Protein AF-A0A1Y1QJW7-F1 (afdb_monomer_lite)

pLDDT: mean 72.45, std 17.14, range [37.28, 88.56]

Structure (mmCIF, N/CA/C/O backbone):
data_AF-A0A1Y1QJW7-F1
#
_entry.id   AF-A0A1Y1QJW7-F1
#
loop_
_atom_site.group_PDB
_atom_site.id
_atom_site.type_symbol
_atom_site.label_atom_id
_atom_site.label_alt_id
_atom_site.label_comp_id
_atom_site.label_asym_id
_atom_site.label_entity_id
_atom_site.label_seq_id
_atom_site.pdbx_PDB_ins_code
_atom_site.Cartn_x
_atom_site.Cartn_y
_atom_site.Cartn_z
_atom_site.occupancy
_atom_site.B_iso_or_equiv
_atom_site.auth_seq_id
_atom_site.auth_comp_id
_atom_site.auth_asym_id
_atom_site.auth_atom_id
_atom_site.pdbx_PDB_model_num
ATOM 1 N N . MET A 1 1 ? -25.653 -17.059 -14.632 1.00 40.97 1 MET A N 1
ATOM 2 C CA . MET A 1 1 ? -24.903 -16.593 -13.447 1.00 40.97 1 MET A CA 1
ATOM 3 C C . MET A 1 1 ? -23.888 -15.563 -13.914 1.00 40.97 1 MET A C 1
ATOM 5 O O . MET A 1 1 ? -22.966 -15.925 -14.631 1.00 40.97 1 MET A O 1
ATOM 9 N N . LYS A 1 2 ? -24.118 -14.274 -13.642 1.00 43.44 2 LYS A N 1
ATOM 10 C CA . LYS A 1 2 ? -23.166 -13.220 -14.014 1.00 43.44 2 LYS A CA 1
ATOM 11 C C . LYS A 1 2 ? -22.013 -13.284 -13.015 1.00 43.44 2 LYS A C 1
ATOM 13 O O . LYS A 1 2 ? -22.228 -13.046 -11.832 1.00 43.44 2 LYS A O 1
ATOM 18 N N . LEU A 1 3 ? -20.827 -13.669 -13.483 1.00 44.03 3 LEU A N 1
ATOM 19 C CA . LEU A 1 3 ? -19.584 -13.446 -12.752 1.00 44.03 3 LEU A CA 1
ATOM 20 C C . LEU A 1 3 ? -19.509 -11.944 -12.482 1.00 44.03 3 LEU A C 1
ATOM 22 O O . LEU A 1 3 ? -19.367 -11.159 -13.421 1.00 44.03 3 LEU A O 1
ATOM 26 N N . ASN A 1 4 ? -19.668 -11.546 -11.221 1.00 41.53 4 ASN A N 1
ATOM 27 C CA . ASN A 1 4 ? -19.348 -10.197 -10.786 1.00 41.53 4 ASN A CA 1
ATOM 28 C C . ASN A 1 4 ? -17.854 -10.015 -11.046 1.00 41.53 4 ASN A C 1
ATOM 30 O O . ASN A 1 4 ? -17.021 -10.441 -10.249 1.00 41.53 4 ASN A O 1
ATOM 34 N N . LYS A 1 5 ? -17.519 -9.450 -12.210 1.00 37.28 5 LYS A N 1
ATOM 35 C CA . LYS A 1 5 ? -16.195 -8.903 -12.467 1.00 37.28 5 LYS A CA 1
ATOM 36 C C . LYS A 1 5 ? -15.944 -7.904 -11.344 1.00 37.28 5 LYS A C 1
ATOM 38 O O . LYS A 1 5 ? -16.597 -6.863 -11.292 1.00 37.28 5 LYS A O 1
ATOM 43 N N . LEU A 1 6 ? -15.053 -8.268 -10.424 1.00 44.16 6 LEU A N 1
ATOM 44 C CA . LEU A 1 6 ? -14.407 -7.316 -9.528 1.00 44.16 6 LEU A CA 1
ATOM 45 C C . LEU A 1 6 ? -13.996 -6.113 -10.389 1.00 44.16 6 LEU A C 1
ATOM 47 O O . LEU A 1 6 ? -13.433 -6.345 -11.464 1.00 44.16 6 LEU A O 1
ATOM 51 N N . PRO A 1 7 ? -14.334 -4.871 -10.003 1.00 46.56 7 PRO A N 1
ATOM 52 C CA . PRO A 1 7 ? -13.989 -3.712 -10.806 1.00 46.56 7 PRO A CA 1
ATOM 53 C C . PRO A 1 7 ? -12.484 -3.725 -11.087 1.00 46.56 7 PRO A C 1
ATOM 55 O O . PRO A 1 7 ? -11.647 -3.751 -10.186 1.00 46.56 7 PRO A O 1
ATOM 58 N N . GLU A 1 8 ? -12.182 -3.807 -12.379 1.00 52.44 8 GLU A N 1
ATOM 59 C CA . GLU A 1 8 ? -10.850 -3.871 -12.953 1.00 52.44 8 GLU A CA 1
ATOM 60 C C . GLU A 1 8 ? -10.063 -2.616 -12.513 1.00 52.44 8 GLU A C 1
ATOM 62 O O . GLU A 1 8 ? -10.526 -1.492 -12.696 1.00 52.44 8 GLU A O 1
ATOM 67 N N . ASN A 1 9 ? -8.862 -2.821 -11.957 1.00 54.81 9 ASN A N 1
ATOM 68 C CA . ASN A 1 9 ? -7.869 -1.807 -11.561 1.00 54.81 9 ASN A CA 1
ATOM 69 C C . ASN A 1 9 ? -8.135 -1.020 -10.265 1.00 54.81 9 ASN A C 1
ATOM 71 O O . ASN A 1 9 ? -8.335 0.195 -10.286 1.00 54.81 9 ASN A O 1
ATOM 75 N N . HIS A 1 10 ? -7.964 -1.663 -9.107 1.00 57.72 10 HIS A N 1
ATOM 76 C CA . HIS A 1 10 ? -7.631 -0.902 -7.901 1.00 57.72 10 HIS A CA 1
ATOM 77 C C . HIS A 1 10 ? -6.217 -0.314 -8.039 1.00 57.72 10 HIS A C 1
ATOM 79 O O . HIS A 1 10 ? -5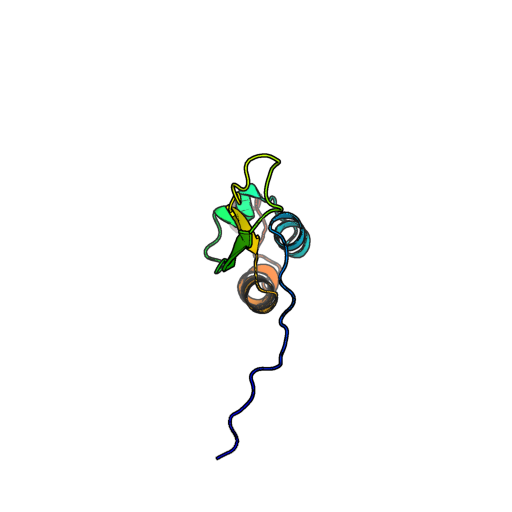.266 -1.059 -8.304 1.00 57.72 10 HIS A O 1
ATOM 85 N N . PRO A 1 11 ? -6.039 1.011 -7.893 1.00 74.50 11 PRO A N 1
ATOM 86 C CA . PRO A 1 11 ? -4.732 1.625 -8.057 1.00 74.50 11 PRO A CA 1
ATOM 87 C C . PRO A 1 11 ? -3.774 1.121 -6.972 1.00 74.50 11 PRO A C 1
ATOM 89 O O . PRO A 1 11 ? -4.060 1.155 -5.773 1.00 74.50 11 PRO A O 1
ATOM 92 N N . LEU A 1 12 ? -2.618 0.635 -7.425 1.00 82.88 12 LEU A N 1
ATOM 93 C CA . LEU A 1 12 ? -1.551 0.127 -6.573 1.00 82.88 12 LEU A CA 1
ATOM 94 C C . LEU A 1 12 ? -0.615 1.260 -6.153 1.00 82.88 12 LEU A C 1
ATOM 96 O O . LEU A 1 12 ? 0.222 1.749 -6.925 1.00 82.88 12 LEU A O 1
ATOM 100 N N . TYR A 1 13 ? -0.698 1.637 -4.886 1.00 84.94 13 TYR A N 1
ATOM 101 C CA . TYR A 1 13 ? 0.160 2.643 -4.288 1.00 84.94 13 TYR A CA 1
ATOM 102 C C . TYR A 1 13 ? 1.552 2.071 -4.048 1.00 84.94 13 TYR A C 1
ATOM 104 O O . TYR A 1 13 ? 1.725 0.949 -3.574 1.00 84.94 13 TYR A O 1
ATOM 112 N N . SER A 1 14 ? 2.582 2.844 -4.391 1.00 87.88 14 SER A N 1
ATOM 113 C CA . SER A 1 14 ? 3.921 2.562 -3.875 1.00 87.88 14 SER A CA 1
ATOM 114 C C . SER A 1 14 ? 3.933 2.766 -2.365 1.00 87.88 14 SER A C 1
ATOM 116 O O . SER A 1 14 ? 3.138 3.539 -1.838 1.00 87.88 14 SER A O 1
ATOM 118 N N . GLU A 1 15 ? 4.875 2.138 -1.672 1.00 88.12 15 GLU A N 1
ATOM 119 C CA . GLU A 1 15 ? 5.048 2.304 -0.225 1.00 88.12 15 GLU A CA 1
ATOM 120 C C . GLU A 1 15 ? 5.092 3.778 0.215 1.00 88.12 15 GLU A C 1
ATOM 122 O O . GLU A 1 15 ? 4.429 4.182 1.165 1.00 88.12 15 GLU A O 1
ATOM 127 N N . ARG A 1 16 ? 5.795 4.627 -0.543 1.00 87.69 16 ARG A N 1
ATOM 128 C CA . ARG A 1 16 ? 5.857 6.070 -0.273 1.00 87.69 16 ARG A CA 1
ATOM 129 C C . ARG A 1 16 ? 4.517 6.775 -0.492 1.00 87.69 16 ARG A C 1
ATOM 131 O O . ARG A 1 16 ? 4.198 7.706 0.241 1.00 87.69 16 ARG A O 1
ATOM 138 N N . ALA A 1 17 ? 3.764 6.380 -1.515 1.00 87.50 17 ALA A N 1
ATOM 139 C CA . ALA A 1 17 ? 2.466 6.974 -1.808 1.00 87.50 17 ALA A CA 1
ATOM 140 C C . ALA A 1 17 ? 1.408 6.531 -0.784 1.00 87.50 17 ALA A C 1
ATOM 142 O O . ALA A 1 17 ? 0.641 7.365 -0.323 1.00 87.50 17 ALA A O 1
ATOM 143 N N . ALA A 1 18 ? 1.434 5.262 -0.370 1.00 87.88 18 ALA A N 1
ATOM 144 C CA . ALA A 1 18 ? 0.588 4.713 0.686 1.00 87.88 18 ALA A CA 1
ATOM 145 C C . ALA A 1 18 ? 0.845 5.393 2.040 1.00 87.88 18 ALA A C 1
ATOM 147 O O . ALA A 1 18 ? -0.092 5.811 2.712 1.00 87.88 18 ALA A O 1
ATOM 148 N N . ALA A 1 19 ? 2.116 5.595 2.399 1.00 87.88 19 ALA A N 1
ATOM 149 C CA . ALA A 1 19 ? 2.485 6.283 3.634 1.00 87.88 19 ALA A CA 1
ATOM 150 C C . ALA A 1 19 ? 1.991 7.739 3.635 1.00 87.88 19 ALA A C 1
ATOM 152 O O . ALA A 1 19 ? 1.380 8.188 4.600 1.00 87.88 19 ALA A O 1
ATOM 153 N N . ARG A 1 20 ? 2.165 8.454 2.512 1.00 87.94 20 ARG A N 1
ATOM 154 C CA . ARG A 1 20 ? 1.614 9.808 2.331 1.00 87.94 20 ARG A CA 1
ATOM 155 C C . ARG A 1 20 ? 0.091 9.839 2.395 1.00 87.94 20 ARG A C 1
ATOM 157 O O . ARG A 1 20 ? -0.454 10.773 2.964 1.00 87.94 20 ARG A O 1
ATOM 164 N N . TYR A 1 21 ? -0.574 8.842 1.817 1.00 86.12 21 TYR A N 1
ATOM 165 C CA . TYR A 1 21 ? -2.030 8.741 1.818 1.00 86.12 21 TYR A CA 1
ATOM 166 C C . TYR A 1 21 ? -2.600 8.599 3.235 1.00 86.12 21 TYR A C 1
ATOM 168 O O . TYR A 1 21 ? -3.602 9.228 3.562 1.00 86.12 21 TYR A O 1
ATOM 176 N N . LEU A 1 22 ? -1.924 7.821 4.083 1.00 84.19 22 LEU A N 1
ATOM 177 C CA . LEU A 1 22 ? -2.279 7.649 5.492 1.00 84.19 22 LEU A CA 1
ATOM 178 C C . LEU A 1 22 ? -1.711 8.744 6.411 1.00 84.19 22 LEU A C 1
ATOM 180 O O . LEU A 1 22 ? -2.036 8.765 7.590 1.00 84.19 22 LEU A O 1
ATOM 184 N N . GLY A 1 23 ? -0.868 9.648 5.901 1.00 85.88 23 GLY A N 1
ATOM 185 C CA . GLY A 1 23 ? -0.225 10.690 6.709 1.00 85.88 23 GLY A CA 1
ATOM 186 C C . GLY A 1 23 ? 0.850 10.171 7.674 1.00 85.88 23 GLY A C 1
ATOM 187 O O . GLY A 1 23 ? 1.158 10.836 8.657 1.00 85.88 23 GLY A O 1
ATOM 188 N N . ILE A 1 24 ? 1.435 9.000 7.406 1.00 86.19 24 ILE A N 1
ATOM 189 C CA . ILE A 1 24 ? 2.414 8.333 8.279 1.00 86.19 24 ILE A CA 1
ATOM 190 C C . ILE A 1 24 ? 3.786 8.194 7.608 1.00 86.19 24 ILE A C 1
ATOM 192 O O . ILE A 1 24 ? 3.956 8.417 6.407 1.00 86.19 24 ILE A O 1
ATOM 196 N N . SER A 1 25 ? 4.793 7.783 8.384 1.00 88.44 25 SER A N 1
ATOM 197 C CA . SER A 1 25 ? 6.103 7.427 7.834 1.00 88.44 25 SER A CA 1
ATOM 198 C C . SER A 1 25 ? 6.062 6.066 7.124 1.00 88.44 25 SER A C 1
ATOM 200 O O . SER A 1 25 ? 5.273 5.187 7.471 1.00 88.44 25 SER A O 1
ATOM 202 N N . THR A 1 26 ? 6.956 5.841 6.157 1.00 87.88 26 THR A N 1
ATOM 203 C CA . THR A 1 26 ? 7.078 4.526 5.498 1.00 87.88 26 THR A CA 1
ATOM 204 C C . THR A 1 26 ? 7.520 3.425 6.457 1.00 87.88 26 THR A C 1
ATOM 206 O O . THR A 1 26 ? 7.211 2.264 6.222 1.00 87.88 26 THR A O 1
ATOM 209 N N . ARG A 1 27 ? 8.237 3.769 7.536 1.00 88.50 27 ARG A N 1
ATOM 210 C CA . ARG A 1 27 ? 8.596 2.818 8.593 1.00 88.50 27 ARG A CA 1
ATOM 211 C C . ARG A 1 27 ? 7.349 2.367 9.346 1.00 88.50 27 ARG A C 1
ATOM 213 O O . ARG A 1 27 ? 7.108 1.172 9.427 1.00 88.50 27 ARG A O 1
ATOM 220 N N . THR A 1 28 ? 6.534 3.322 9.788 1.00 85.25 28 THR A N 1
ATOM 221 C CA . THR A 1 28 ? 5.252 3.051 10.449 1.00 85.25 28 THR A CA 1
ATOM 222 C C . THR A 1 28 ? 4.351 2.212 9.548 1.00 85.25 28 THR A C 1
ATOM 224 O O . THR A 1 28 ? 3.825 1.208 9.996 1.00 85.25 28 THR A O 1
ATOM 227 N N . LEU A 1 29 ? 4.250 2.542 8.254 1.00 86.25 29 LEU A N 1
ATOM 228 C CA . LEU A 1 29 ? 3.451 1.772 7.295 1.00 86.25 29 LEU A CA 1
ATOM 229 C C . LEU A 1 29 ? 3.835 0.281 7.244 1.00 86.25 29 LEU A C 1
ATOM 231 O O . LEU A 1 29 ? 2.954 -0.559 7.109 1.00 86.25 29 LEU A O 1
ATOM 235 N N . ARG A 1 30 ? 5.127 -0.054 7.360 1.00 86.12 30 ARG A N 1
ATOM 236 C CA . ARG A 1 30 ? 5.608 -1.450 7.353 1.00 86.12 30 ARG A CA 1
ATOM 237 C C . ARG A 1 30 ? 5.251 -2.227 8.613 1.00 86.12 30 ARG A C 1
ATOM 239 O O . ARG A 1 30 ? 5.242 -3.453 8.568 1.00 86.12 30 ARG A O 1
ATOM 246 N N . GLU A 1 31 ? 5.037 -1.522 9.715 1.00 87.19 31 GLU A N 1
ATOM 247 C CA . GLU A 1 31 ? 4.660 -2.100 11.004 1.00 87.19 31 GLU A CA 1
ATOM 248 C C . GLU A 1 31 ? 3.139 -2.319 11.092 1.00 87.19 31 GLU A C 1
ATOM 250 O O . GLU A 1 31 ? 2.678 -3.081 11.938 1.00 87.19 31 GLU A O 1
ATOM 255 N N . LEU A 1 32 ? 2.356 -1.696 10.201 1.00 84.62 32 LEU A N 1
ATOM 256 C CA . LEU A 1 32 ? 0.906 -1.853 10.173 1.00 84.62 32 LEU A CA 1
ATOM 257 C C . LEU A 1 32 ? 0.482 -3.194 9.554 1.00 84.62 32 LEU A C 1
ATOM 259 O O . LEU A 1 32 ? 1.082 -3.640 8.571 1.00 84.62 32 LEU A O 1
ATOM 263 N N . PRO A 1 33 ? -0.616 -3.800 10.044 1.00 85.62 33 PRO A N 1
ATOM 264 C CA . PRO A 1 33 ? -1.173 -5.038 9.502 1.00 85.62 33 PRO A CA 1
ATOM 265 C C . PRO A 1 33 ? -1.962 -4.798 8.197 1.00 85.62 33 PRO A C 1
ATOM 267 O O . PRO A 1 33 ? -3.055 -5.325 8.014 1.00 85.62 33 PRO A O 1
ATOM 270 N N . ILE A 1 34 ? -1.429 -3.984 7.280 1.00 85.44 34 ILE A N 1
ATOM 271 C CA . ILE A 1 34 ? -2.055 -3.691 5.985 1.00 85.44 34 ILE A CA 1
ATOM 272 C C . ILE A 1 34 ? -1.539 -4.700 4.951 1.00 85.44 34 ILE A C 1
ATOM 274 O O . ILE A 1 34 ? -0.321 -4.803 4.760 1.00 85.44 34 ILE A O 1
ATOM 278 N N . PRO A 1 35 ? -2.425 -5.422 4.238 1.00 86.50 35 PRO A N 1
ATOM 279 C CA . PRO A 1 35 ? -2.006 -6.346 3.195 1.00 86.50 35 PRO A CA 1
ATOM 280 C C . PRO A 1 35 ? -1.167 -5.650 2.119 1.00 86.50 35 PRO A C 1
ATOM 282 O O . PRO A 1 35 ? -1.547 -4.611 1.567 1.00 86.50 35 PRO A O 1
ATOM 285 N N . ARG A 1 36 ? -0.018 -6.255 1.806 1.00 86.25 36 ARG A N 1
ATOM 286 C CA . ARG A 1 36 ? 0.926 -5.767 0.799 1.00 86.25 36 ARG A CA 1
ATOM 287 C C . ARG A 1 36 ? 1.035 -6.748 -0.359 1.00 86.25 36 ARG A C 1
ATOM 289 O O . ARG A 1 36 ? 1.103 -7.957 -0.163 1.00 86.25 36 ARG A O 1
ATOM 296 N N . VAL A 1 37 ? 1.099 -6.206 -1.564 1.00 85.12 37 VAL A N 1
ATOM 297 C CA . VAL A 1 37 ? 1.258 -6.951 -2.809 1.00 85.12 37 VAL A CA 1
ATOM 298 C C . VAL A 1 37 ? 2.718 -6.863 -3.234 1.00 85.12 37 VAL A C 1
ATOM 300 O O . VAL A 1 37 ? 3.242 -5.775 -3.480 1.00 85.12 37 VAL A O 1
ATOM 303 N N . GLU A 1 38 ? 3.388 -8.007 -3.325 1.00 83.88 38 GLU A N 1
ATOM 304 C CA . GLU A 1 38 ? 4.743 -8.088 -3.864 1.00 83.88 38 GLU A CA 1
ATOM 305 C C . GLU A 1 38 ? 4.687 -8.358 -5.367 1.00 83.88 38 GLU A C 1
ATOM 307 O O . GLU A 1 38 ? 4.254 -9.414 -5.821 1.00 83.88 38 GLU A O 1
ATOM 312 N N . 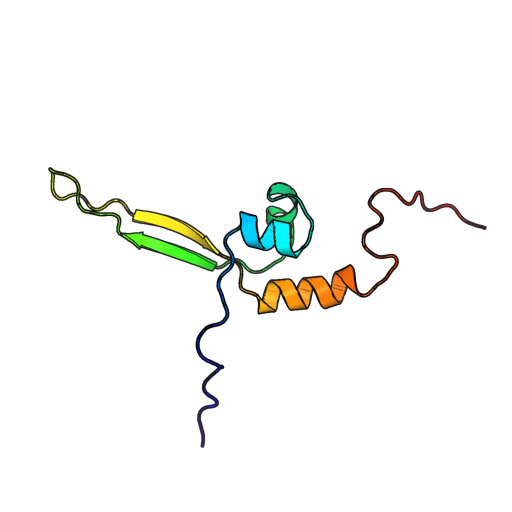LEU A 1 39 ? 5.141 -7.387 -6.153 1.00 80.75 39 LEU A N 1
ATOM 313 C CA . LEU A 1 39 ? 5.257 -7.501 -7.598 1.00 80.75 39 LEU A CA 1
ATOM 314 C C . LEU A 1 39 ? 6.701 -7.810 -7.978 1.00 80.75 39 LEU A C 1
ATOM 316 O O . LEU A 1 39 ? 7.630 -7.086 -7.615 1.00 80.75 39 LEU A O 1
ATOM 320 N N . LEU A 1 40 ? 6.881 -8.862 -8.766 1.00 81.75 40 LEU A N 1
ATOM 321 C CA . LEU A 1 40 ? 8.140 -9.175 -9.427 1.00 81.75 40 LEU A CA 1
ATOM 322 C C . LEU A 1 40 ? 8.097 -8.609 -10.841 1.00 81.75 40 LEU A C 1
ATOM 324 O O . LEU A 1 40 ? 7.187 -8.914 -11.608 1.00 81.75 40 LEU A O 1
ATOM 328 N N . ARG A 1 41 ? 9.085 -7.786 -11.187 1.00 77.12 41 ARG A N 1
ATOM 329 C CA . ARG A 1 41 ? 9.275 -7.306 -12.554 1.00 77.12 41 ARG A CA 1
ATOM 330 C C . ARG A 1 41 ? 10.637 -7.740 -13.057 1.00 77.12 41 ARG A C 1
ATOM 332 O O . ARG A 1 41 ? 11.649 -7.500 -12.395 1.00 77.12 41 ARG A O 1
ATOM 339 N N . ASP A 1 42 ? 10.642 -8.328 -14.240 1.00 80.69 42 ASP A N 1
ATOM 340 C CA . ASP A 1 42 ? 11.862 -8.593 -14.981 1.00 80.69 42 ASP A CA 1
ATOM 341 C C . ASP A 1 42 ? 12.452 -7.262 -15.468 1.00 80.69 42 ASP A C 1
ATOM 343 O O . ASP A 1 42 ? 11.767 -6.429 -16.071 1.00 80.69 42 ASP A O 1
ATOM 347 N N . ASP A 1 43 ? 13.711 -7.019 -15.117 1.00 76.81 43 ASP A N 1
ATOM 348 C CA . ASP A 1 43 ? 14.477 -5.878 -15.602 1.00 76.81 43 ASP A CA 1
ATOM 349 C C . ASP A 1 43 ? 14.956 -6.142 -17.037 1.00 76.81 43 ASP A C 1
ATOM 351 O O . ASP A 1 43 ? 14.869 -7.261 -17.549 1.00 76.81 43 ASP A O 1
ATOM 355 N N . LYS A 1 44 ? 15.486 -5.116 -17.705 1.00 75.56 44 LYS A N 1
ATOM 356 C CA . LYS A 1 44 ? 16.059 -5.321 -19.041 1.00 75.56 44 LYS A CA 1
ATOM 357 C C . LYS A 1 44 ? 17.250 -6.291 -18.960 1.00 75.56 44 LYS A C 1
ATOM 359 O O . LYS A 1 44 ? 18.034 -6.191 -18.009 1.00 75.56 44 LYS A O 1
ATOM 364 N N . PRO A 1 45 ? 17.411 -7.203 -19.938 1.00 80.12 45 PRO A N 1
ATOM 365 C CA . PRO A 1 45 ? 18.586 -8.059 -19.994 1.00 80.12 45 PRO A CA 1
ATOM 366 C C . PRO A 1 45 ? 19.845 -7.190 -20.067 1.00 80.12 45 PRO A C 1
ATOM 368 O O . PRO A 1 45 ? 19.890 -6.196 -20.797 1.00 80.12 45 PRO A O 1
ATOM 371 N N . ASN A 1 46 ? 20.856 -7.536 -19.272 1.00 78.31 46 ASN A N 1
ATOM 372 C CA . ASN A 1 46 ?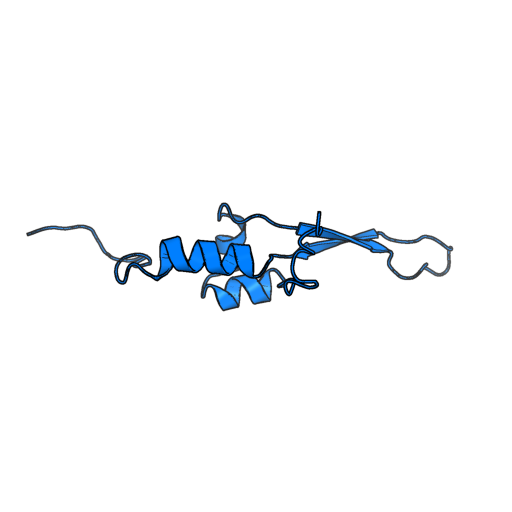 22.160 -6.886 -19.362 1.00 78.31 46 ASN A CA 1
ATOM 373 C C . ASN A 1 46 ? 22.910 -7.351 -20.631 1.00 78.31 46 ASN A C 1
ATOM 375 O O . ASN A 1 46 ? 22.449 -8.235 -21.350 1.00 78.31 46 ASN A O 1
ATOM 379 N N . ALA A 1 47 ? 24.101 -6.802 -20.889 1.00 77.56 47 ALA A N 1
ATOM 380 C CA . ALA A 1 47 ? 24.927 -7.171 -22.049 1.00 77.56 47 ALA A CA 1
ATOM 381 C C . ALA A 1 47 ? 25.326 -8.666 -22.108 1.00 77.56 47 ALA A C 1
ATOM 383 O O . ALA A 1 47 ? 25.793 -9.135 -23.137 1.00 77.56 47 ALA A O 1
ATOM 384 N N . GLN A 1 48 ? 25.135 -9.413 -21.015 1.00 80.25 48 GLN A N 1
ATOM 385 C CA . GLN A 1 48 ? 25.415 -10.849 -20.890 1.00 80.25 48 GLN A CA 1
ATOM 386 C C . GLN A 1 48 ? 24.139 -11.707 -21.005 1.00 80.25 48 GLN A C 1
ATOM 388 O O . GLN A 1 48 ? 24.192 -12.911 -20.786 1.00 80.25 48 GLN A O 1
ATOM 393 N N . GLY A 1 49 ? 22.980 -11.105 -21.304 1.00 78.56 49 GLY A N 1
ATOM 394 C CA . GLY A 1 49 ? 21.700 -11.809 -21.437 1.00 78.56 49 GLY A CA 1
ATOM 395 C C . GLY A 1 49 ? 21.020 -12.181 -20.114 1.00 78.56 49 GLY A C 1
ATOM 396 O O . GLY A 1 49 ? 19.961 -12.804 -20.125 1.00 78.56 49 GLY A O 1
ATOM 397 N N . HIS A 1 50 ? 21.570 -11.784 -18.964 1.00 78.25 50 HIS A N 1
ATOM 398 C CA . HIS A 1 50 ? 20.968 -12.057 -17.659 1.00 78.25 50 HIS A CA 1
ATOM 399 C C . HIS A 1 50 ? 19.852 -11.055 -17.337 1.00 78.25 50 HIS A C 1
ATOM 401 O O . HIS A 1 50 ? 20.064 -9.838 -17.340 1.00 78.25 50 HIS A O 1
ATOM 407 N N . ILE A 1 51 ? 18.671 -11.576 -16.990 1.00 76.38 51 ILE A N 1
ATOM 408 C CA . ILE A 1 51 ? 17.514 -10.797 -16.535 1.00 76.38 51 ILE A CA 1
ATOM 409 C C . ILE A 1 51 ? 17.542 -10.725 -15.008 1.00 76.38 51 ILE A C 1
ATOM 411 O O . ILE A 1 51 ? 17.444 -11.740 -14.315 1.00 76.38 51 ILE A O 1
ATOM 415 N N . ARG A 1 52 ? 17.667 -9.514 -14.459 1.00 75.94 52 ARG A N 1
ATOM 416 C CA . ARG A 1 52 ? 17.534 -9.296 -13.013 1.00 75.94 52 ARG A CA 1
ATOM 417 C C . ARG A 1 52 ? 16.057 -9.162 -12.659 1.00 75.94 52 ARG A C 1
ATOM 419 O O . ARG A 1 52 ? 15.346 -8.390 -13.285 1.00 75.94 52 ARG A O 1
ATOM 426 N N . LYS A 1 53 ? 15.600 -9.857 -11.620 1.00 76.94 53 LYS A N 1
ATOM 427 C CA . LYS A 1 53 ? 14.244 -9.679 -11.082 1.00 76.94 53 LYS A CA 1
ATOM 428 C C . LYS A 1 53 ? 14.257 -8.580 -10.026 1.00 76.94 53 LYS A C 1
ATOM 430 O O . LYS A 1 53 ? 14.964 -8.700 -9.027 1.00 76.94 53 LYS A O 1
ATOM 435 N N . ARG A 1 54 ? 13.473 -7.517 -10.218 1.00 77.56 54 ARG A N 1
ATOM 436 C CA . ARG A 1 54 ? 13.237 -6.492 -9.191 1.00 77.56 54 ARG A CA 1
ATOM 437 C C . ARG A 1 54 ? 11.934 -6.781 -8.461 1.00 77.56 54 ARG A C 1
ATOM 439 O O . ARG A 1 54 ? 10.897 -6.979 -9.090 1.00 77.56 54 ARG A O 1
ATOM 446 N N . ARG A 1 55 ? 11.994 -6.776 -7.130 1.00 82.44 55 ARG A N 1
ATOM 447 C CA . ARG A 1 55 ? 10.820 -6.878 -6.257 1.00 82.44 55 ARG A CA 1
ATOM 448 C C . ARG A 1 55 ? 10.326 -5.480 -5.900 1.00 82.44 55 ARG A C 1
ATOM 450 O O . ARG A 1 55 ? 11.118 -4.631 -5.496 1.00 82.44 55 ARG A O 1
ATOM 457 N N . PHE A 1 56 ? 9.027 -5.254 -6.037 1.00 81.88 56 PHE A N 1
ATOM 458 C CA . PHE A 1 56 ? 8.354 -4.013 -5.677 1.00 81.88 56 PHE A CA 1
ATOM 459 C C . PHE A 1 56 ? 7.204 -4.318 -4.730 1.00 81.88 56 PHE A C 1
ATOM 461 O O . PHE A 1 56 ? 6.356 -5.144 -5.040 1.00 81.88 56 PHE A O 1
ATOM 468 N N . ILE A 1 57 ? 7.144 -3.608 -3.609 1.00 86.00 57 ILE A N 1
ATOM 469 C CA . ILE A 1 57 ? 6.011 -3.689 -2.688 1.00 86.00 57 ILE A CA 1
ATOM 470 C C . ILE A 1 57 ? 4.988 -2.624 -3.083 1.00 86.00 57 ILE A C 1
ATOM 472 O O . ILE A 1 57 ? 5.336 -1.455 -3.302 1.00 86.00 57 ILE A O 1
ATOM 476 N N . ARG A 1 58 ? 3.726 -3.035 -3.185 1.00 87.50 58 ARG A N 1
ATOM 477 C CA . ARG A 1 58 ? 2.576 -2.182 -3.469 1.00 87.50 58 ARG A CA 1
ATOM 478 C C . ARG A 1 58 ? 1.472 -2.394 -2.445 1.00 87.50 58 ARG A C 1
ATOM 480 O O . ARG A 1 58 ? 1.356 -3.465 -1.868 1.00 87.50 58 ARG A O 1
ATOM 487 N N . TYR A 1 59 ? 0.664 -1.364 -2.253 1.00 88.00 59 TYR A N 1
ATOM 488 C CA . TYR A 1 59 ? -0.495 -1.381 -1.371 1.00 88.00 59 TYR A CA 1
ATOM 489 C C . TYR A 1 59 ? -1.737 -1.073 -2.194 1.00 88.00 59 TYR A C 1
ATOM 491 O O . TYR A 1 59 ? -1.725 -0.166 -3.029 1.00 88.00 59 TYR A O 1
ATOM 499 N N . GLU A 1 60 ? -2.799 -1.835 -1.982 1.00 88.56 60 GLU A N 1
ATOM 500 C CA . GLU A 1 60 ? -4.076 -1.573 -2.636 1.00 88.56 60 GLU A CA 1
ATOM 501 C C . GLU A 1 60 ? -4.794 -0.425 -1.943 1.00 88.56 60 GLU A C 1
ATOM 503 O O . GLU A 1 60 ? -4.827 -0.352 -0.714 1.00 88.56 60 GLU A O 1
ATOM 508 N N . GLN A 1 61 ? -5.411 0.452 -2.736 1.00 85.25 61 GLN A N 1
ATOM 509 C CA . GLN A 1 61 ? -6.176 1.564 -2.184 1.00 85.25 61 GLN A CA 1
ATOM 510 C C . GLN A 1 61 ? -7.284 1.096 -1.239 1.00 85.25 61 GLN A C 1
ATOM 512 O O . GLN A 1 61 ? -7.460 1.700 -0.192 1.00 85.25 61 GLN A O 1
ATOM 517 N N . LEU A 1 62 ? -7.979 -0.001 -1.560 1.00 85.25 62 LEU A N 1
ATOM 518 C CA . LEU A 1 62 ?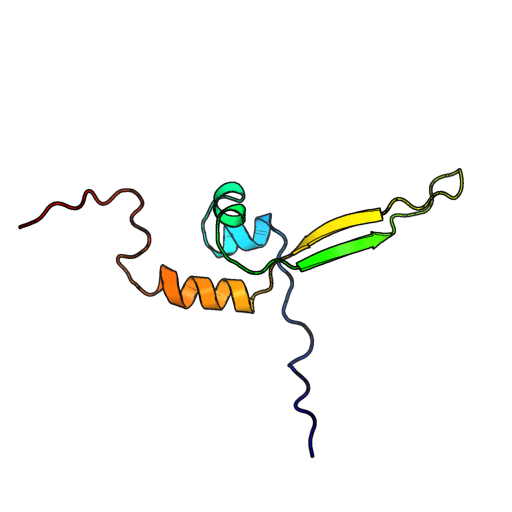 -9.043 -0.540 -0.710 1.00 85.25 62 LEU A CA 1
ATOM 519 C C . LEU A 1 62 ? -8.552 -0.885 0.696 1.00 85.25 62 LEU A C 1
ATOM 521 O O . LEU A 1 62 ? -9.236 -0.578 1.665 1.00 85.25 62 LEU A O 1
ATOM 525 N N . HIS A 1 63 ? -7.365 -1.482 0.817 1.00 86.19 63 HIS A N 1
ATOM 526 C CA . HIS A 1 63 ? -6.786 -1.799 2.120 1.00 86.19 63 HIS A CA 1
ATOM 527 C C . HIS A 1 63 ? -6.379 -0.536 2.882 1.00 86.19 63 HIS A C 1
ATOM 529 O O . HIS A 1 63 ? -6.589 -0.453 4.089 1.00 86.19 63 HIS A O 1
ATOM 535 N N . LEU A 1 64 ? -5.844 0.469 2.181 1.00 85.75 64 LEU A N 1
ATOM 536 C CA . LEU A 1 64 ? -5.538 1.768 2.785 1.00 85.75 64 LEU A CA 1
ATOM 537 C C . LEU A 1 64 ? -6.813 2.500 3.228 1.00 85.75 64 LEU A C 1
ATOM 539 O O . LEU A 1 64 ? -6.823 3.118 4.287 1.00 85.75 64 LEU A O 1
ATOM 543 N N . ASP A 1 65 ? -7.886 2.415 2.443 1.00 85.00 65 ASP A N 1
ATOM 544 C CA . ASP A 1 65 ? -9.184 3.025 2.730 1.00 85.00 65 ASP A CA 1
ATOM 545 C C . ASP A 1 65 ? -9.904 2.322 3.877 1.00 85.00 65 ASP A C 1
ATOM 547 O O . ASP A 1 65 ? -10.463 3.000 4.735 1.00 85.00 65 ASP A O 1
ATOM 551 N N . ALA A 1 66 ? -9.866 0.989 3.928 1.00 84.50 66 ALA A N 1
ATOM 552 C CA . ALA A 1 66 ? -10.381 0.204 5.046 1.00 84.50 66 ALA A CA 1
ATOM 553 C C . ALA A 1 66 ? -9.644 0.571 6.337 1.00 84.50 66 ALA A C 1
ATOM 555 O O . ALA A 1 66 ? -10.277 0.982 7.306 1.00 84.50 66 ALA A O 1
ATOM 556 N N . PHE A 1 67 ? -8.308 0.571 6.302 1.00 83.44 67 PHE A N 1
ATOM 557 C CA . PHE A 1 67 ? -7.490 0.961 7.447 1.00 83.44 67 PHE A CA 1
ATOM 558 C C . PHE A 1 67 ? -7.771 2.405 7.887 1.00 83.44 67 PHE A C 1
ATOM 560 O O . PHE A 1 67 ? -7.958 2.691 9.066 1.00 83.44 67 PHE A O 1
ATOM 567 N N . ARG A 1 68 ? -7.868 3.340 6.938 1.00 81.69 68 ARG A N 1
ATOM 568 C CA . ARG A 1 68 ? -8.217 4.735 7.222 1.00 81.69 68 ARG A CA 1
ATOM 569 C C . ARG A 1 68 ? -9.622 4.863 7.807 1.00 81.69 68 ARG A C 1
ATOM 571 O O . ARG A 1 68 ? -9.823 5.652 8.723 1.00 81.69 68 ARG A O 1
ATOM 578 N N . ARG A 1 69 ? -10.600 4.110 7.311 1.00 80.06 69 ARG A N 1
ATOM 579 C CA . ARG A 1 69 ? -11.949 4.113 7.883 1.00 80.06 69 ARG A CA 1
ATOM 580 C C . ARG A 1 69 ? -11.939 3.588 9.309 1.00 80.06 69 ARG A C 1
ATOM 582 O O . ARG A 1 69 ? -12.523 4.231 10.163 1.00 80.06 69 ARG A O 1
ATOM 589 N N . GLU A 1 70 ? -11.238 2.502 9.584 1.00 75.75 70 GLU A N 1
ATOM 590 C CA . GLU A 1 70 ? -11.209 1.892 10.916 1.00 75.75 70 GLU A CA 1
ATOM 591 C C . GLU A 1 70 ? -10.412 2.717 11.941 1.00 75.75 70 GLU A C 1
ATOM 593 O O . GLU A 1 70 ? -10.804 2.781 13.102 1.00 75.75 70 GLU A O 1
ATOM 598 N N . HIS A 1 71 ? -9.338 3.396 11.518 1.00 66.75 71 HIS A N 1
ATOM 599 C CA . HIS A 1 71 ? -8.390 4.045 12.437 1.00 66.75 71 HIS A CA 1
ATOM 600 C C . HIS A 1 71 ? -8.367 5.582 12.398 1.00 66.75 71 HIS A C 1
ATOM 602 O O . HIS A 1 71 ? -7.876 6.198 13.338 1.00 66.75 71 HIS A O 1
ATOM 608 N N . ILE A 1 72 ? -8.853 6.220 11.326 1.00 60.81 72 ILE A N 1
ATOM 609 C CA . ILE A 1 72 ? -8.829 7.690 11.162 1.00 60.81 72 ILE A CA 1
ATOM 610 C C . ILE A 1 72 ? -10.237 8.299 11.302 1.00 60.81 72 ILE A C 1
ATOM 612 O O . ILE A 1 72 ? -10.352 9.500 11.532 1.00 60.81 72 ILE A O 1
ATOM 616 N N . THR A 1 73 ? -11.326 7.518 11.206 1.00 52.12 73 THR A N 1
ATOM 617 C CA . THR A 1 73 ? -12.687 8.064 11.431 1.00 52.12 73 THR A CA 1
ATOM 618 C C . THR A 1 73 ? -13.062 8.214 12.903 1.00 52.12 73 THR A C 1
ATOM 620 O O . THR A 1 73 ? -14.048 8.883 13.199 1.00 52.12 73 THR A O 1
ATOM 623 N N . THR A 1 74 ? -12.269 7.684 13.833 1.00 49.72 74 THR A N 1
ATOM 624 C CA . THR A 1 74 ? -12.288 8.127 15.226 1.00 49.72 74 THR A CA 1
ATOM 625 C C . THR A 1 74 ? -11.510 9.444 15.315 1.00 49.72 74 THR A C 1
ATOM 627 O O . THR A 1 74 ? -10.285 9.427 15.188 1.00 49.72 74 THR A O 1
ATOM 630 N N . PRO A 1 75 ? -12.160 10.602 15.561 1.00 49.31 75 PRO A N 1
ATOM 631 C CA . PRO A 1 75 ? -11.455 11.873 15.765 1.00 49.31 75 PRO A CA 1
ATOM 632 C C . PRO A 1 75 ? -10.491 11.862 16.972 1.00 49.31 75 PRO A C 1
ATOM 634 O O . PRO A 1 75 ? -9.734 12.809 17.151 1.00 49.31 75 PRO A O 1
ATOM 637 N N . GLU A 1 76 ? -10.466 10.783 17.760 1.00 51.66 76 GLU A N 1
ATOM 638 C CA . GLU A 1 76 ? -9.529 10.548 18.867 1.00 51.66 76 GLU A CA 1
ATOM 639 C C . GLU A 1 76 ? -8.365 9.585 18.522 1.00 51.66 76 GLU A C 1
ATOM 641 O O . GLU A 1 76 ? -7.453 9.399 19.325 1.00 51.66 76 GLU A O 1
ATOM 646 N N . GLY A 1 77 ? -8.355 8.963 17.336 1.00 48.66 77 GLY A N 1
ATOM 647 C CA . GLY A 1 77 ? -7.618 7.713 17.083 1.00 48.66 77 GLY A CA 1
ATOM 648 C C . GLY A 1 77 ? -6.146 7.804 16.664 1.00 48.66 77 GLY A C 1
ATOM 649 O O . GLY A 1 77 ? -5.467 6.780 16.648 1.00 48.66 77 GLY A O 1
ATOM 650 N N . TRP A 1 78 ? -5.612 8.988 16.353 1.00 51.09 78 TRP A N 1
ATOM 651 C CA . TRP A 1 78 ? -4.177 9.147 16.059 1.00 51.09 78 TRP A CA 1
ATOM 652 C C . TRP A 1 78 ? -3.533 10.256 16.887 1.00 51.09 78 TRP A C 1
ATOM 654 O O . TRP A 1 78 ? -2.706 11.029 16.405 1.00 51.09 78 TRP A O 1
ATOM 664 N N . ASN A 1 79 ? -3.900 10.341 18.166 1.00 46.00 79 ASN A N 1
ATOM 665 C CA . ASN A 1 79 ? -3.122 11.128 19.104 1.00 46.00 79 ASN A CA 1
ATOM 666 C C . ASN A 1 79 ? -1.917 10.300 19.575 1.00 46.00 79 ASN A C 1
ATOM 668 O O . ASN A 1 79 ? -1.964 9.629 20.599 1.00 46.00 79 ASN A O 1
ATOM 672 N N . VAL A 1 80 ? -0.808 10.366 18.831 1.00 51.28 80 VAL A N 1
ATOM 673 C CA . VAL A 1 80 ? 0.493 9.800 19.256 1.00 51.28 80 VAL A CA 1
ATOM 674 C C . VAL A 1 80 ? 1.053 10.534 20.492 1.00 51.28 80 VAL A C 1
ATOM 676 O O . VAL A 1 80 ? 2.172 10.269 20.912 1.00 51.28 80 VAL A O 1
ATOM 679 N N . ASN A 1 81 ? 0.301 11.479 21.070 1.00 43.31 81 ASN A N 1
ATOM 680 C CA . ASN A 1 81 ? 0.728 12.292 22.197 1.00 43.31 81 ASN A CA 1
ATOM 681 C C . ASN A 1 81 ? -0.418 12.694 23.149 1.00 43.31 81 ASN A C 1
ATOM 683 O O . ASN A 1 81 ? -0.315 13.724 23.810 1.00 43.31 81 ASN A O 1
ATOM 687 N N . ALA A 1 82 ? -1.504 11.916 23.244 1.00 42.62 82 ALA A N 1
ATOM 688 C CA . ALA A 1 82 ? -2.435 12.071 24.363 1.00 42.62 82 ALA A CA 1
ATOM 689 C C . ALA A 1 82 ? -1.894 11.256 25.539 1.00 42.62 82 ALA A C 1
ATOM 691 O O . ALA A 1 82 ? -2.042 10.031 25.525 1.00 42.62 82 ALA A O 1
ATOM 692 N N . PRO A 1 83 ? -1.292 11.873 26.573 1.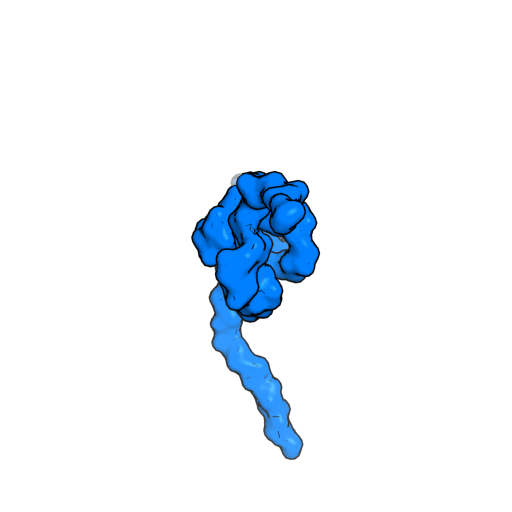00 42.41 83 PRO A N 1
ATOM 693 C CA . PRO A 1 83 ? -1.259 11.210 27.858 1.00 42.41 83 PRO A CA 1
ATOM 694 C C . PRO A 1 83 ? -2.713 10.970 28.265 1.00 42.41 83 PRO A C 1
ATOM 696 O O . PRO A 1 83 ? -3.503 11.900 28.427 1.00 42.41 83 PRO A O 1
ATOM 699 N N . ALA A 1 84 ? -3.071 9.699 28.388 1.00 50.28 84 ALA A N 1
ATOM 700 C CA . ALA A 1 84 ? -4.250 9.302 29.122 1.00 50.28 84 ALA A CA 1
ATOM 701 C C . ALA A 1 84 ? -4.093 9.791 30.570 1.00 50.28 84 ALA A C 1
ATOM 703 O O . ALA A 1 84 ? -3.335 9.203 31.333 1.00 50.28 84 ALA A O 1
ATOM 704 N N . MET A 1 85 ? -4.772 10.875 30.940 1.00 44.44 85 MET A N 1
ATOM 705 C CA . MET A 1 85 ? -5.166 11.153 32.325 1.00 44.44 85 MET A CA 1
ATOM 706 C C . MET A 1 85 ? -6.212 12.271 32.300 1.00 44.44 85 MET A C 1
ATOM 708 O O . MET A 1 85 ? -5.903 13.396 31.927 1.00 44.44 85 MET A O 1
ATOM 712 N N . ALA A 1 86 ? -7.499 11.934 32.363 1.00 45.00 86 ALA A N 1
ATOM 713 C CA . ALA A 1 86 ? -8.259 11.442 33.520 1.00 45.00 86 ALA A CA 1
ATOM 714 C C . ALA A 1 86 ? -8.782 12.612 34.364 1.00 45.00 86 ALA A C 1
ATOM 716 O O . ALA A 1 86 ? -8.043 13.536 34.697 1.00 45.00 86 ALA A O 1
ATOM 717 N N . ALA A 1 87 ? -10.093 12.537 34.583 1.00 38.66 87 ALA A N 1
ATOM 718 C CA . ALA A 1 87 ? -10.956 13.470 35.290 1.00 38.66 87 ALA A CA 1
ATOM 719 C C . ALA A 1 87 ? -10.579 13.674 36.763 1.00 38.66 87 ALA A C 1
ATOM 721 O O . ALA A 1 87 ? -9.891 12.793 37.329 1.00 38.66 87 ALA A O 1
#

Radiu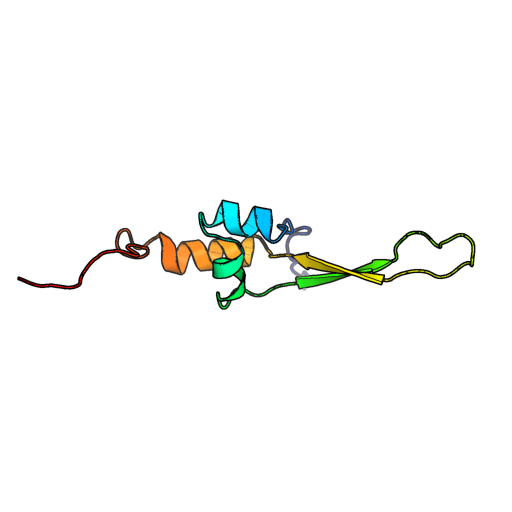s of gyration: 18.79 Å; chains: 1; bounding box: 50×30×57 Å

Secondary structure (DSSP, 8-state):
-------S---EEEHHHHHHHHTS-HHHHHHS---EEEEEEEPPP-TTSPPPEEEEEEEEHHHHHHHHHHHHSSTTTT-TT------

Sequence (87 aa):
MKLNKLPENHPLYSERAAARYLGISTRTLRELPIPRVELLRDDKPNAQGHIRKRRFIRYEQLHLDAFRREHITTPEGWNVNAPAMAA

Foldseek 3Di:
DDDPPPPPDQDWAFLVRLCVLLVHDSVVVVVDPQDKDWDWDWDDQDPVRDTDIDIGITGGVVSSVVCCVVQVVPVVRPPPPDDDDDD

Organism: NCBI:txid525917